Protein AF-A0A3A5VS08-F1 (afdb_monomer_lite)

Secondary structure (DSSP, 8-state):
-------TTTTTTT--HHHHHHHHHHHHHHHHHHHHHHHHHHHHHHHHHHHHHHHTTS-SSPPP---TT--HHHHHHHHHHHHHHHHHHHHHHHHHHH-S-HHHHHHHHHHHHHHHH---TTSPPPPHHHHHHHHHHHHHHHHHHHHHHHTHHHHHHHHHHHHHHHHHHHHHHHHT-

Radius of gyration: 35.12 Å; chains: 1; bounding box: 85×30×104 Å

Sequence (177 aa):
MTRQSASLFEDLVGLETSKVEAMYSDALEEVKAIDAKLVGLQIKKKIHSETIRFAVNKGPSPPSDDSEHTDELITLAIQQKNQFDICLADRDQLVQRLSVPRHRVANTLSEFFDKLTTSSKNHESPTLANEIEMFSRFFELQTMMKIYHEKKSVVSDLDRARRTLLETVKAVNKNDR

pLDDT: mean 84.07, std 10.89, range [36.72, 94.69]

Foldseek 3Di:
DDPDDCDPCVVVPPDDPVVVVVVVVVVVVVVVVVVVVVVVLVVLLVLLVQLLCLLVVNHPDHDDPPDPDPDPLSVVLVVLSVQLVVLVVVVVVLCVVLVDDPVVLVVLLVVLCCLLPDPDPPDDNDDPVVNVVSVVVNVVSVVNNVSCVVCVVSVVSNVVSNVVSVVSSVVSVVVND

Structure (mmCIF, N/CA/C/O backbone):
data_AF-A0A3A5VS08-F1
#
_entry.id   AF-A0A3A5VS08-F1
#
loop_
_atom_site.group_PDB
_atom_site.id
_atom_site.type_symbol
_atom_site.label_atom_id
_atom_site.label_alt_id
_atom_site.label_comp_id
_atom_site.label_asym_id
_atom_site.label_entity_id
_atom_site.label_seq_id
_atom_site.pdbx_PDB_ins_code
_atom_site.Cartn_x
_atom_site.Cartn_y
_atom_site.Cartn_z
_atom_site.occupancy
_atom_site.B_iso_or_equiv
_atom_site.auth_seq_id
_atom_site.auth_comp_id
_atom_site.auth_asym_id
_atom_site.auth_atom_id
_atom_site.pdbx_PDB_model_num
ATOM 1 N N . MET A 1 1 ? -59.240 -18.527 42.745 1.00 36.72 1 MET A N 1
ATOM 2 C CA . MET A 1 1 ? -57.793 -18.517 43.047 1.00 36.72 1 MET A CA 1
ATOM 3 C C . MET A 1 1 ? -57.134 -17.454 42.189 1.00 36.72 1 MET A C 1
ATOM 5 O O . MET A 1 1 ? -56.906 -17.677 41.008 1.00 36.72 1 MET A O 1
ATOM 9 N N . THR A 1 2 ? -56.930 -16.265 42.744 1.00 42.31 2 THR A N 1
ATOM 10 C CA . THR A 1 2 ? -56.241 -15.162 42.069 1.00 42.31 2 THR A CA 1
ATOM 11 C C . THR A 1 2 ? -54.740 -15.400 42.184 1.00 42.31 2 THR A C 1
ATOM 13 O O . THR A 1 2 ? -54.192 -15.315 43.279 1.00 42.31 2 THR A O 1
ATOM 16 N N . ARG A 1 3 ? -54.076 -15.742 41.074 1.00 48.88 3 ARG A N 1
ATOM 17 C CA . ARG A 1 3 ? -52.613 -15.663 40.982 1.00 48.88 3 ARG A CA 1
ATOM 18 C C . ARG A 1 3 ? -52.244 -14.188 41.144 1.00 48.88 3 ARG A C 1
ATOM 20 O O . ARG A 1 3 ? -52.408 -13.424 40.198 1.00 48.88 3 ARG A O 1
ATOM 27 N N . GLN A 1 4 ? -51.831 -13.781 42.344 1.00 55.78 4 GLN A N 1
ATOM 28 C CA . GLN A 1 4 ? -51.123 -12.517 42.517 1.00 55.78 4 GLN A CA 1
ATOM 29 C C . GLN A 1 4 ? -49.869 -12.608 41.650 1.00 55.78 4 GLN A C 1
ATOM 31 O O . GLN A 1 4 ? -49.063 -13.524 41.801 1.00 55.78 4 GLN A O 1
ATOM 36 N N . SER A 1 5 ? -49.776 -11.724 40.663 1.00 58.09 5 SER A N 1
ATOM 37 C CA . SER A 1 5 ? -48.549 -11.500 39.914 1.00 58.09 5 SER A CA 1
ATOM 38 C C . SER A 1 5 ? -47.479 -11.093 40.920 1.00 58.09 5 SER A C 1
ATOM 40 O O . SER A 1 5 ? -47.642 -10.054 41.561 1.00 58.09 5 SER A O 1
ATOM 42 N N . ALA A 1 6 ? -46.451 -11.931 41.080 1.00 63.75 6 ALA A N 1
ATOM 43 C CA . ALA A 1 6 ? -45.269 -11.626 41.876 1.00 63.75 6 ALA A CA 1
ATOM 44 C C . ALA A 1 6 ? -44.820 -10.192 41.564 1.00 63.75 6 ALA A C 1
ATOM 46 O O . ALA A 1 6 ? -44.676 -9.820 40.393 1.00 63.75 6 ALA A O 1
ATOM 47 N N . SER A 1 7 ? -44.725 -9.366 42.604 1.00 74.56 7 SER A N 1
ATOM 48 C CA . SER A 1 7 ? -44.311 -7.971 42.472 1.00 74.56 7 SER A CA 1
ATOM 49 C C . SER A 1 7 ? -42.898 -7.922 41.891 1.00 74.56 7 SER A C 1
ATOM 51 O O . SER A 1 7 ? -42.038 -8.691 42.302 1.00 74.56 7 SER A O 1
ATOM 53 N N . LEU A 1 8 ? -42.620 -6.992 40.974 1.00 76.75 8 LEU A N 1
ATOM 54 C CA . LEU A 1 8 ? -41.268 -6.795 40.421 1.00 76.75 8 LEU A CA 1
ATOM 55 C C . LEU A 1 8 ? -40.215 -6.436 41.485 1.00 76.75 8 LEU A C 1
ATOM 57 O O . LEU A 1 8 ? -39.030 -6.477 41.186 1.00 76.75 8 LEU A O 1
ATOM 61 N N . PHE A 1 9 ? -40.658 -6.074 42.691 1.00 81.62 9 PHE A N 1
ATOM 62 C CA . PHE A 1 9 ? -39.824 -5.637 43.808 1.00 81.62 9 PHE A CA 1
ATOM 63 C C . PHE A 1 9 ? -40.024 -6.500 45.056 1.00 81.62 9 PHE A C 1
ATOM 65 O O . PHE A 1 9 ? -39.785 -6.037 46.168 1.00 81.62 9 PHE A O 1
ATOM 72 N N . GLU A 1 10 ? -40.559 -7.716 44.909 1.00 81.50 10 GLU A N 1
ATOM 73 C CA . GLU A 1 10 ? -40.833 -8.626 46.034 1.00 81.50 10 GLU A CA 1
ATOM 74 C C . GLU A 1 10 ? -39.570 -8.948 46.851 1.00 81.50 10 GLU A C 1
ATOM 76 O O . GLU A 1 10 ? -39.638 -9.140 48.061 1.00 81.50 10 GLU A O 1
ATOM 81 N N . ASP A 1 11 ? -38.415 -8.920 46.194 1.00 79.69 11 ASP A N 1
ATOM 82 C CA . ASP A 1 11 ? -37.061 -9.033 46.735 1.00 79.69 11 ASP A CA 1
ATOM 83 C C . ASP A 1 11 ? -36.599 -7.809 47.545 1.00 79.69 11 ASP A C 1
ATOM 85 O O . ASP A 1 11 ? -35.731 -7.939 48.409 1.00 79.69 11 ASP A O 1
ATOM 89 N N . LEU A 1 12 ? -37.198 -6.638 47.309 1.00 78.44 12 LEU A N 1
ATOM 90 C CA . LEU A 1 12 ? -36.946 -5.399 48.052 1.00 78.44 12 LEU A CA 1
ATOM 91 C C . LEU A 1 12 ? -37.883 -5.223 49.257 1.00 78.44 12 LEU A C 1
ATOM 93 O O . LEU A 1 12 ? -37.621 -4.401 50.140 1.00 78.44 12 LEU A O 1
ATOM 97 N N . VAL A 1 13 ? -38.977 -5.990 49.315 1.00 78.31 13 VAL A N 1
ATOM 98 C CA . VAL A 1 13 ? -39.957 -5.915 50.405 1.00 78.31 13 VAL A CA 1
ATOM 99 C C . VAL A 1 13 ? -39.325 -6.433 51.703 1.00 78.31 13 VAL A C 1
ATOM 101 O O . VAL A 1 13 ? -39.020 -7.612 51.841 1.00 78.31 13 VAL A O 1
ATOM 104 N N . GLY A 1 14 ? -39.154 -5.541 52.684 1.00 78.38 14 GLY A N 1
ATOM 105 C CA . GLY A 1 14 ? -38.596 -5.862 54.006 1.00 78.38 14 GLY A CA 1
ATOM 106 C C . GLY A 1 14 ? -37.123 -5.488 54.199 1.00 78.38 14 GLY A C 1
ATOM 107 O O . GLY A 1 14 ? -36.595 -5.675 55.296 1.00 78.38 14 GLY A O 1
ATOM 108 N N . LEU A 1 15 ? -36.463 -4.934 53.178 1.00 82.81 15 LEU A N 1
ATOM 109 C CA . LEU A 1 15 ? -35.134 -4.336 53.307 1.00 82.81 15 LEU A CA 1
ATOM 110 C C . LEU A 1 15 ? -35.221 -2.901 53.844 1.00 82.81 15 LEU A C 1
ATOM 112 O O . LEU A 1 15 ? -36.169 -2.165 53.579 1.00 82.81 15 LEU A O 1
ATOM 116 N N . GLU A 1 16 ? -34.206 -2.501 54.606 1.00 87.88 16 GLU A N 1
ATOM 117 C CA . GLU A 1 16 ? -34.075 -1.133 55.102 1.00 87.88 16 GLU A CA 1
ATOM 118 C C . GLU A 1 16 ? -33.767 -0.170 53.946 1.00 87.88 16 GLU A C 1
ATOM 120 O O . GLU A 1 16 ? -32.962 -0.488 53.068 1.00 87.88 16 GLU A O 1
ATOM 125 N N . THR A 1 17 ? -34.376 1.018 53.953 1.00 85.69 17 THR A N 1
ATOM 126 C CA . THR A 1 17 ? -34.251 2.010 52.869 1.00 85.69 17 THR A CA 1
ATOM 127 C C . THR A 1 17 ? -32.799 2.379 52.572 1.00 85.69 17 THR A C 1
ATOM 129 O O . THR A 1 17 ? -32.414 2.412 51.410 1.00 85.69 17 THR A O 1
ATOM 132 N N . SER A 1 18 ? -31.969 2.533 53.609 1.00 86.50 18 SER A N 1
ATOM 133 C CA . SER A 1 18 ? -30.522 2.781 53.486 1.00 86.50 18 SER A CA 1
ATOM 134 C C . SER A 1 18 ? -29.801 1.692 52.678 1.00 86.50 18 SER A C 1
ATOM 136 O O . SER A 1 18 ? -28.950 1.973 51.835 1.00 86.50 18 SER A O 1
ATOM 138 N N . LYS A 1 19 ? -30.186 0.425 52.872 1.00 86.12 19 LYS A N 1
ATOM 139 C CA . LYS A 1 19 ? -29.601 -0.707 52.146 1.00 86.12 19 LYS A CA 1
ATOM 140 C C . LYS A 1 19 ? -30.057 -0.744 50.687 1.00 86.12 19 LYS A C 1
ATOM 142 O O . LYS A 1 19 ? -29.260 -1.079 49.817 1.00 86.12 19 LYS A O 1
ATOM 147 N N . VAL A 1 20 ? -31.308 -0.372 50.415 1.00 87.00 20 VAL A N 1
ATOM 148 C CA . VAL A 1 20 ? -31.831 -0.248 49.043 1.00 87.00 20 VAL A CA 1
ATOM 149 C C . VAL A 1 20 ? -31.145 0.905 48.299 1.00 87.00 20 VAL A C 1
ATOM 151 O O . VAL A 1 20 ? -30.764 0.740 47.143 1.00 87.00 20 VAL A O 1
ATOM 154 N N . GLU A 1 21 ? -30.921 2.043 48.960 1.00 88.25 21 GLU A N 1
ATOM 155 C CA . GLU A 1 21 ? -30.189 3.187 48.397 1.00 88.25 21 GLU A CA 1
ATOM 156 C C . GLU A 1 21 ? -28.724 2.846 48.089 1.00 88.25 21 GLU A C 1
ATOM 158 O O . GLU A 1 21 ? -28.231 3.201 47.018 1.00 88.25 21 GLU A O 1
ATOM 163 N N . ALA A 1 22 ? -28.050 2.101 48.972 1.00 91.12 22 ALA A N 1
ATOM 164 C CA . ALA A 1 22 ? -26.694 1.609 48.725 1.00 91.12 22 ALA A CA 1
ATOM 165 C 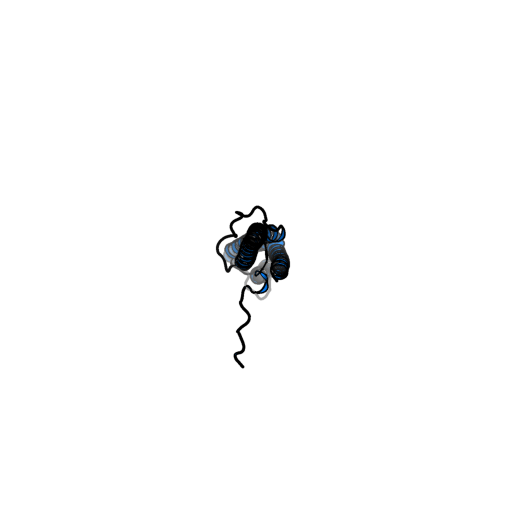C . ALA A 1 22 ? -26.640 0.661 47.514 1.00 91.12 22 ALA A C 1
ATOM 167 O O . ALA A 1 22 ? -25.842 0.877 46.608 1.00 91.12 22 ALA A O 1
ATOM 168 N N . MET A 1 23 ? -27.550 -0.321 47.437 1.00 88.06 23 MET A N 1
ATOM 169 C CA . MET A 1 23 ? -27.641 -1.236 46.287 1.00 88.06 23 MET A CA 1
ATOM 170 C C . MET A 1 23 ? -27.906 -0.495 44.971 1.00 88.06 23 MET A C 1
ATOM 172 O O . MET A 1 23 ? -27.345 -0.850 43.935 1.00 88.06 23 MET A O 1
ATOM 176 N N . TYR A 1 24 ? -28.749 0.540 45.001 1.00 89.31 24 TYR A N 1
ATOM 177 C CA . TYR A 1 24 ? -28.997 1.386 43.838 1.00 89.31 24 TYR A CA 1
ATOM 178 C C . TYR A 1 24 ? -27.750 2.180 43.432 1.00 89.31 24 TYR A C 1
ATOM 180 O O . TYR A 1 24 ? -27.441 2.256 42.244 1.00 89.31 24 TYR A O 1
ATOM 188 N N . SER A 1 25 ? -27.023 2.747 44.400 1.00 93.38 25 SER A N 1
ATOM 189 C CA . SER A 1 25 ? -25.776 3.473 44.142 1.00 93.38 25 SER A CA 1
ATOM 190 C C . SER A 1 25 ? -24.718 2.567 43.511 1.00 93.38 25 SER A C 1
ATOM 192 O O . SER A 1 25 ? -24.150 2.933 42.483 1.00 93.38 25 SER A O 1
ATOM 194 N N . ASP A 1 26 ? -24.519 1.368 44.062 1.00 93.50 26 ASP A N 1
ATOM 195 C CA . ASP A 1 26 ? -23.566 0.378 43.546 1.00 93.50 26 ASP A CA 1
ATOM 196 C C . ASP A 1 26 ? -23.930 -0.050 42.116 1.00 93.50 26 ASP A C 1
ATOM 198 O O . ASP A 1 26 ? -23.086 -0.035 41.217 1.00 93.50 26 ASP A O 1
ATOM 202 N N . ALA A 1 27 ? -25.210 -0.354 41.867 1.00 90.19 27 ALA A N 1
ATOM 203 C CA . ALA A 1 27 ? -25.692 -0.705 40.532 1.00 90.19 27 ALA A CA 1
ATOM 204 C C . ALA A 1 27 ? -25.509 0.450 39.533 1.00 90.19 27 ALA A C 1
ATOM 206 O O . ALA A 1 27 ? -25.174 0.234 38.369 1.00 90.19 27 ALA A O 1
ATOM 207 N N . LEU A 1 28 ? -25.704 1.694 39.974 1.00 94.31 28 LEU A N 1
ATOM 208 C CA . LEU A 1 28 ? -25.542 2.876 39.134 1.00 94.31 28 LEU A CA 1
ATOM 209 C C . LEU A 1 28 ? -24.066 3.149 38.805 1.00 94.31 28 LEU A C 1
ATOM 211 O O . LEU A 1 28 ? -23.758 3.578 37.689 1.00 94.31 28 LEU A O 1
ATOM 215 N N . GLU A 1 29 ? -23.146 2.884 39.733 1.00 94.69 29 GLU A N 1
ATOM 216 C CA . GLU A 1 29 ? -21.705 2.907 39.460 1.00 94.69 29 GLU A CA 1
ATOM 217 C C . GLU A 1 29 ? -21.286 1.796 38.493 1.00 94.69 29 GLU A C 1
ATOM 219 O O . GLU A 1 29 ? -20.526 2.058 37.555 1.00 94.69 29 GLU A O 1
ATOM 224 N N . GLU A 1 30 ? -21.826 0.587 38.653 1.00 94.25 30 GLU A N 1
ATOM 225 C CA . GLU A 1 30 ? -21.560 -0.530 37.746 1.00 94.25 30 GLU A CA 1
ATOM 226 C C . GLU A 1 30 ? -22.042 -0.223 36.320 1.00 94.25 30 GLU A C 1
ATOM 228 O O . GLU A 1 30 ? -21.282 -0.390 35.362 1.00 94.25 30 GLU A O 1
ATOM 233 N N . VAL A 1 31 ? -23.256 0.319 36.170 1.00 93.50 31 VAL A N 1
ATOM 234 C CA . VAL A 1 31 ? -23.793 0.751 34.868 1.00 93.50 31 VAL A CA 1
ATOM 235 C C . VAL A 1 31 ? -22.901 1.818 34.236 1.00 93.50 31 VAL A C 1
ATOM 237 O O . VAL A 1 31 ? -22.521 1.682 33.074 1.00 93.50 31 VAL A O 1
ATOM 240 N N . LYS A 1 32 ? -22.478 2.836 34.997 1.00 93.88 32 LYS A N 1
ATOM 241 C CA . LYS A 1 32 ? -21.551 3.866 34.493 1.00 93.88 32 LYS A CA 1
ATOM 242 C C . LYS A 1 32 ? -20.218 3.274 34.037 1.00 93.88 32 LYS A C 1
ATOM 244 O O . LYS A 1 32 ? -19.677 3.692 33.011 1.00 93.88 32 LYS A O 1
ATOM 249 N N . ALA A 1 33 ? -19.677 2.311 34.780 1.00 93.81 33 ALA A N 1
ATOM 250 C CA . ALA A 1 33 ? -18.431 1.645 34.422 1.00 93.81 33 ALA A CA 1
ATOM 251 C C . ALA A 1 33 ? -18.578 0.796 33.146 1.00 93.81 33 ALA A C 1
ATOM 253 O O . ALA A 1 33 ? -17.664 0.765 32.315 1.00 93.81 33 ALA A O 1
ATOM 254 N N . ILE A 1 34 ? -19.718 0.123 32.971 1.00 93.62 34 ILE A N 1
ATOM 255 C CA . ILE A 1 34 ? -20.038 -0.639 31.758 1.00 93.62 34 ILE A CA 1
ATOM 256 C C . ILE A 1 34 ? -20.210 0.301 30.560 1.00 93.62 34 ILE A C 1
ATOM 258 O O . ILE A 1 34 ? -19.605 0.052 29.516 1.00 93.62 34 ILE A O 1
ATOM 262 N N . ASP A 1 35 ? -20.947 1.401 30.713 1.00 92.38 35 ASP A N 1
ATOM 263 C CA . ASP A 1 35 ? -21.149 2.393 29.651 1.00 92.38 35 ASP A CA 1
ATOM 264 C C . ASP A 1 35 ? -19.821 3.007 29.195 1.00 92.38 35 ASP A C 1
ATOM 266 O O . ASP A 1 35 ? -19.542 3.076 27.996 1.00 92.38 35 ASP A O 1
ATOM 270 N N . ALA A 1 36 ? -18.943 3.372 30.135 1.00 89.56 36 ALA A N 1
ATOM 271 C CA . ALA A 1 36 ? -17.612 3.884 29.812 1.00 89.56 36 ALA A CA 1
ATOM 272 C 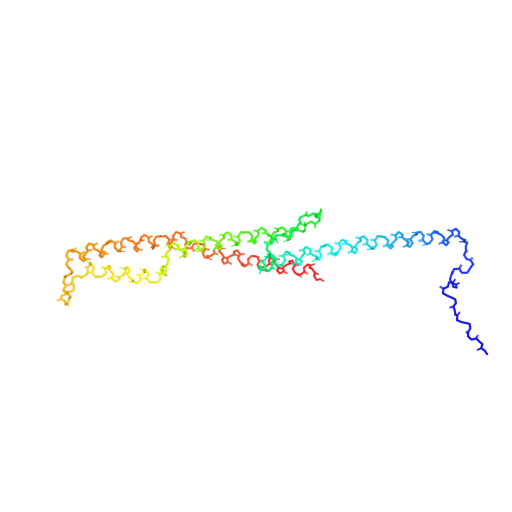C . ALA A 1 36 ? -16.774 2.862 29.017 1.00 89.56 36 ALA A C 1
ATOM 274 O O . ALA A 1 36 ? -16.117 3.217 28.032 1.00 89.56 36 ALA A O 1
ATOM 275 N N . LYS A 1 37 ? -16.831 1.575 29.393 1.00 89.00 37 LYS A N 1
ATOM 276 C CA . LYS A 1 37 ? -16.173 0.492 28.640 1.00 89.00 37 LYS A CA 1
ATOM 277 C C . LYS A 1 37 ? -16.762 0.337 27.238 1.00 89.00 37 LYS A C 1
ATOM 279 O O . LYS A 1 37 ? -16.003 0.157 26.284 1.00 89.00 37 LYS A O 1
ATOM 284 N N . LEU A 1 38 ? -18.085 0.418 27.099 1.00 88.75 38 LEU A N 1
ATOM 285 C CA . LEU A 1 38 ? -18.778 0.285 25.817 1.00 88.75 38 LEU A CA 1
ATOM 286 C C . LEU A 1 38 ? -18.378 1.414 24.862 1.00 88.75 38 LEU A C 1
ATOM 288 O O . LEU A 1 38 ? -17.997 1.142 23.721 1.00 88.75 38 LEU A O 1
ATOM 292 N N . VAL A 1 39 ? -18.358 2.658 25.347 1.00 88.75 39 VAL A N 1
ATOM 293 C CA . VAL A 1 39 ? -17.878 3.817 24.578 1.00 88.75 39 VAL A CA 1
ATOM 294 C C . VAL A 1 39 ? -16.436 3.599 24.110 1.00 88.75 39 VAL A C 1
ATOM 296 O O . VAL A 1 39 ? -16.140 3.781 22.926 1.00 88.75 39 VAL A O 1
ATOM 299 N N . GLY A 1 40 ? -15.550 3.127 24.994 1.00 85.06 40 GLY A N 1
ATOM 300 C CA . GLY A 1 40 ? -14.163 2.811 24.642 1.00 85.06 40 GLY A CA 1
ATOM 301 C C . GLY A 1 40 ? -14.041 1.743 23.547 1.00 85.06 40 GLY A C 1
ATOM 302 O O . GLY A 1 40 ? -13.275 1.910 22.595 1.00 85.06 40 GLY A O 1
ATOM 303 N N . LEU A 1 41 ? -14.823 0.662 23.631 1.00 85.38 41 LEU A N 1
ATOM 304 C CA . LEU A 1 41 ? -14.852 -0.385 22.601 1.00 85.38 41 LEU A CA 1
ATOM 305 C C . LEU A 1 41 ? -15.384 0.135 21.260 1.00 85.38 41 LEU A C 1
ATOM 307 O O . LEU A 1 41 ? -14.846 -0.209 20.205 1.00 85.38 41 LEU A O 1
ATOM 311 N N . GLN A 1 42 ? -16.402 0.994 21.282 1.00 86.75 42 GLN A N 1
ATOM 312 C CA . GLN A 1 42 ? -16.981 1.564 20.070 1.00 86.75 42 GLN A CA 1
ATOM 313 C C . GLN A 1 42 ? -16.001 2.497 19.347 1.00 86.75 42 GLN A C 1
ATOM 315 O O . GLN A 1 42 ? -15.912 2.453 18.116 1.00 86.75 42 GLN A O 1
ATOM 320 N N . ILE A 1 43 ? -15.219 3.280 20.096 1.00 86.12 43 ILE A N 1
ATOM 321 C CA . ILE A 1 43 ? -14.127 4.094 19.545 1.00 86.12 43 ILE A CA 1
ATOM 322 C C . ILE A 1 43 ? -13.069 3.189 18.902 1.00 86.12 43 ILE A C 1
ATOM 324 O O . ILE A 1 43 ? -12.735 3.385 17.733 1.00 86.12 43 ILE A O 1
ATOM 328 N N . LYS A 1 44 ? -12.603 2.145 19.604 1.00 84.50 44 LYS A N 1
ATOM 329 C CA . LYS A 1 44 ? -11.601 1.205 19.066 1.00 84.50 44 LYS A CA 1
ATOM 330 C C . LYS A 1 44 ? -12.056 0.544 17.766 1.00 84.50 44 LYS A C 1
ATOM 332 O O . LYS A 1 44 ? -11.298 0.536 16.796 1.00 84.50 44 LYS A O 1
ATOM 337 N N . LYS A 1 45 ? -13.299 0.056 17.720 1.00 86.31 45 LYS A N 1
ATOM 338 C CA . LYS A 1 45 ? -13.898 -0.557 16.524 1.00 86.31 45 LYS A CA 1
ATOM 339 C C . LYS A 1 45 ? -13.981 0.421 15.350 1.00 86.31 45 LYS A C 1
ATOM 341 O O . LYS A 1 45 ? -13.705 0.064 14.203 1.00 86.31 45 LYS A O 1
ATOM 346 N N . LYS A 1 46 ? -14.348 1.678 15.624 1.00 88.06 46 LYS A N 1
ATOM 347 C CA . LYS A 1 46 ? -14.372 2.735 14.606 1.00 88.06 46 LYS A CA 1
ATOM 348 C C . LYS A 1 46 ? -12.976 2.948 14.013 1.00 88.06 46 LYS A C 1
ATOM 350 O O . LYS A 1 46 ? -12.849 2.921 12.789 1.00 88.06 46 LYS A O 1
ATOM 355 N N . ILE A 1 47 ? -11.954 3.082 14.862 1.00 87.50 47 ILE A N 1
ATOM 356 C CA . ILE A 1 47 ? -10.565 3.282 14.425 1.00 87.50 47 ILE A CA 1
ATOM 357 C C . ILE A 1 47 ? -10.091 2.082 13.593 1.00 87.50 47 ILE A C 1
ATOM 359 O O . ILE A 1 47 ? -9.604 2.278 12.485 1.00 87.50 47 ILE A O 1
ATOM 363 N N . HIS A 1 48 ? -10.318 0.842 14.042 1.00 8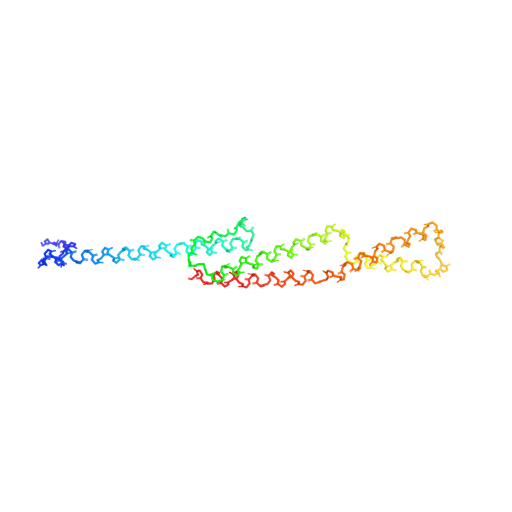7.75 48 HIS A N 1
ATOM 364 C CA . HIS A 1 48 ? -9.966 -0.364 13.275 1.00 87.75 48 HIS A CA 1
ATOM 365 C C . HIS A 1 48 ? -10.598 -0.365 11.875 1.00 87.75 48 HIS A C 1
ATOM 367 O O . HIS A 1 48 ? -9.919 -0.589 10.868 1.00 87.75 48 HIS A O 1
ATOM 373 N N . SER A 1 49 ? -11.894 -0.054 11.791 1.00 88.06 49 SER A N 1
ATOM 374 C CA . SER A 1 49 ? -12.616 0.033 10.519 1.00 88.06 49 SER A CA 1
ATOM 375 C C . SER A 1 49 ? -12.076 1.135 9.599 1.00 88.06 49 SER A C 1
ATOM 377 O O . SER A 1 49 ? -11.996 0.952 8.380 1.00 88.06 49 SER A O 1
ATOM 379 N N . GLU A 1 50 ? -11.717 2.293 10.152 1.00 89.25 50 GLU A N 1
ATOM 380 C CA . GLU A 1 50 ? -11.121 3.406 9.405 1.00 89.25 50 GLU A CA 1
ATOM 381 C C . GLU A 1 50 ? -9.713 3.068 8.908 1.00 89.25 50 GLU A C 1
ATOM 383 O O . GLU A 1 50 ? -9.440 3.272 7.725 1.00 89.25 50 GLU A O 1
ATOM 388 N N . THR A 1 51 ? -8.876 2.439 9.736 1.00 88.19 51 THR A N 1
ATOM 389 C CA . THR A 1 51 ? -7.542 1.952 9.353 1.00 88.19 51 THR A CA 1
ATOM 390 C C . THR A 1 51 ? -7.617 0.969 8.195 1.00 88.19 51 THR A C 1
ATOM 392 O O . THR A 1 51 ? -6.895 1.116 7.208 1.00 88.19 51 THR A O 1
ATOM 395 N N . ILE A 1 52 ? -8.520 -0.016 8.270 1.00 88.75 52 ILE A N 1
ATOM 396 C CA . ILE A 1 52 ? -8.708 -0.983 7.184 1.00 88.75 52 ILE A CA 1
ATOM 397 C C . ILE A 1 52 ? -9.132 -0.247 5.911 1.00 88.75 52 ILE A C 1
ATOM 399 O O . ILE A 1 52 ? -8.532 -0.469 4.859 1.00 88.75 52 ILE A O 1
ATOM 403 N N . ARG A 1 53 ? -10.127 0.651 5.991 1.00 89.94 53 ARG A N 1
ATOM 404 C CA . ARG A 1 53 ? -10.598 1.437 4.835 1.00 89.94 53 ARG A CA 1
ATOM 405 C C . ARG A 1 53 ? -9.483 2.273 4.214 1.00 89.94 53 ARG A C 1
ATOM 407 O O . ARG A 1 53 ? -9.362 2.265 2.989 1.00 89.94 53 ARG A O 1
ATOM 414 N N . PHE A 1 54 ? -8.677 2.946 5.026 1.00 89.44 54 PHE A N 1
ATOM 415 C CA . PHE A 1 54 ? -7.529 3.725 4.572 1.00 89.44 54 PHE A CA 1
ATOM 416 C C . PHE A 1 54 ? -6.494 2.834 3.871 1.00 89.44 54 PHE A C 1
ATOM 418 O O . PHE A 1 54 ? -6.139 3.077 2.717 1.00 89.44 54 PHE A O 1
ATOM 425 N N . ALA A 1 55 ? -6.096 1.729 4.505 1.00 87.88 55 ALA A N 1
ATOM 426 C CA . ALA A 1 55 ? -5.110 0.804 3.956 1.00 87.88 55 ALA A CA 1
ATOM 427 C C . ALA A 1 55 ? -5.538 0.185 2.611 1.00 87.88 55 ALA A C 1
ATOM 429 O O . ALA A 1 55 ? -4.695 -0.062 1.748 1.00 87.88 55 ALA A O 1
ATOM 430 N N . VAL A 1 56 ? -6.843 -0.026 2.394 1.00 86.81 56 VAL A N 1
ATOM 431 C CA . VAL A 1 56 ? -7.383 -0.556 1.128 1.00 86.81 56 VAL A CA 1
ATOM 432 C C . VAL A 1 56 ? -7.828 0.517 0.123 1.00 86.81 56 VAL A C 1
ATOM 434 O O . VAL A 1 56 ? -8.562 0.192 -0.811 1.00 86.81 56 VAL A O 1
ATOM 437 N N . ASN A 1 57 ? -7.408 1.778 0.285 1.00 85.06 57 ASN A N 1
ATOM 438 C CA . ASN A 1 57 ? -7.767 2.906 -0.595 1.00 85.06 57 ASN A CA 1
ATOM 439 C C . ASN A 1 57 ? -9.279 3.194 -0.693 1.00 85.06 57 ASN A C 1
ATOM 441 O O . ASN A 1 57 ? -9.755 3.728 -1.692 1.00 85.06 57 ASN A O 1
ATOM 445 N N . LYS A 1 58 ? -10.055 2.835 0.333 1.00 83.94 58 LYS A N 1
ATOM 446 C CA . LYS A 1 58 ? -11.489 3.165 0.443 1.00 83.94 58 LYS A CA 1
ATOM 447 C C . LYS A 1 58 ? -11.757 4.365 1.357 1.00 83.94 58 LYS A C 1
ATOM 449 O O . LYS A 1 58 ? -12.907 4.776 1.480 1.00 83.94 58 LYS A O 1
ATOM 454 N N . GLY A 1 59 ? -10.726 4.892 2.015 1.00 78.88 59 GLY A N 1
ATOM 455 C CA . GLY A 1 59 ? -10.769 6.102 2.833 1.00 78.88 59 GLY A CA 1
ATOM 456 C C . GLY A 1 59 ? -9.688 7.087 2.375 1.00 78.88 59 GLY A C 1
ATOM 457 O O . GLY A 1 59 ? -8.575 6.639 2.101 1.00 78.88 59 GLY A O 1
ATOM 458 N N . PRO A 1 60 ? -9.992 8.394 2.265 1.00 76.19 60 PRO A N 1
ATOM 459 C CA . PRO A 1 60 ? -9.048 9.387 1.750 1.00 76.19 60 PRO A CA 1
ATOM 460 C C . PRO A 1 60 ? -8.015 9.845 2.787 1.00 76.19 60 PRO A C 1
ATOM 462 O O . PRO A 1 60 ? -6.990 10.403 2.411 1.00 76.19 60 PRO A O 1
ATOM 465 N N . SER A 1 61 ? -8.278 9.635 4.078 1.00 82.06 61 SER A N 1
ATOM 466 C CA . SER A 1 61 ? -7.454 10.135 5.176 1.00 82.06 61 SER A CA 1
ATOM 467 C C . SER A 1 61 ? -7.130 9.031 6.183 1.00 82.06 61 SER A C 1
ATOM 469 O O . SER A 1 61 ? -7.955 8.127 6.371 1.00 82.06 61 SER A O 1
ATOM 471 N N . PRO A 1 62 ? -5.960 9.102 6.843 1.00 81.62 62 PRO A N 1
ATOM 472 C CA . PRO A 1 62 ? -5.681 8.260 7.996 1.00 81.62 62 PRO A CA 1
ATOM 473 C C . PRO A 1 62 ? -6.695 8.557 9.119 1.00 81.62 62 PRO A C 1
ATOM 475 O O . PRO A 1 62 ? -7.217 9.676 9.188 1.00 81.62 62 PRO A O 1
ATOM 478 N N . PRO A 1 63 ? -7.019 7.567 9.967 1.00 83.00 63 PRO A N 1
ATOM 479 C CA . PRO A 1 63 ? -7.864 7.786 11.138 1.00 83.00 63 PRO A CA 1
ATOM 480 C C . PRO A 1 63 ? -7.217 8.782 12.111 1.00 83.00 63 PRO A C 1
ATOM 482 O O . PRO A 1 63 ? -5.994 8.847 12.212 1.00 83.00 63 PRO A O 1
ATOM 485 N N . SER A 1 64 ? -8.042 9.566 12.808 1.00 71.06 64 SER A N 1
ATOM 486 C CA . SER A 1 64 ? -7.587 10.569 13.778 1.00 71.06 64 SER A CA 1
ATOM 487 C C . SER A 1 64 ? -7.025 9.904 15.041 1.00 71.06 64 SER A C 1
ATOM 489 O O . SER A 1 64 ? -7.728 9.126 15.686 1.00 71.06 64 SER A O 1
ATOM 491 N N . ASP A 1 65 ? -5.796 10.259 15.425 1.00 60.28 65 ASP A N 1
ATOM 492 C CA . ASP A 1 65 ? -5.045 9.732 16.582 1.00 60.28 65 ASP A CA 1
ATOM 493 C C . ASP A 1 65 ? -5.512 10.278 17.953 1.00 60.28 65 ASP A C 1
ATOM 495 O O . ASP A 1 65 ? -4.763 10.268 18.926 1.00 60.28 65 ASP A O 1
ATOM 499 N N . ASP A 1 66 ? -6.758 10.738 18.084 1.00 59.28 66 ASP A N 1
ATOM 500 C CA . ASP A 1 66 ? -7.230 11.415 19.306 1.00 59.28 66 ASP A CA 1
ATOM 501 C C . ASP A 1 66 ? -7.398 10.476 20.522 1.00 59.28 66 ASP A C 1
ATOM 503 O O . ASP A 1 66 ? -7.787 10.916 21.603 1.00 59.28 66 ASP A O 1
ATOM 507 N N . SER A 1 67 ? -7.122 9.175 20.383 1.00 55.72 67 SER A N 1
ATOM 508 C CA . SER A 1 67 ? -7.197 8.231 21.498 1.00 55.72 67 SER A CA 1
ATOM 509 C C . SER A 1 67 ? -5.812 7.945 22.075 1.00 55.72 67 SER A C 1
ATOM 511 O O . SER A 1 67 ? -4.968 7.402 21.369 1.00 55.72 67 SER A O 1
ATOM 513 N N . GLU A 1 68 ? -5.629 8.131 23.387 1.00 56.75 68 GLU A N 1
ATOM 514 C CA . GLU A 1 68 ? -4.470 7.655 24.180 1.00 56.75 68 GLU A CA 1
ATOM 515 C C . GLU A 1 68 ? -4.236 6.120 24.111 1.00 56.75 68 GLU A C 1
ATOM 517 O O . GLU A 1 68 ? -3.403 5.572 24.823 1.00 56.75 68 GLU A O 1
ATOM 522 N N . HIS A 1 69 ? -5.001 5.400 23.285 1.00 54.88 69 HIS A N 1
ATOM 523 C CA . HIS A 1 69 ? -5.036 3.944 23.151 1.00 54.88 69 HIS A CA 1
ATOM 524 C C . HIS A 1 69 ? -4.821 3.492 21.697 1.00 54.88 69 HIS A C 1
ATOM 526 O O . HIS A 1 69 ? -5.377 2.471 21.279 1.00 54.88 69 HIS A O 1
ATOM 532 N N . THR A 1 70 ? -4.072 4.260 20.905 1.00 64.00 70 THR A N 1
ATOM 533 C CA . THR A 1 70 ? -3.718 3.885 19.534 1.00 64.00 70 THR A CA 1
ATOM 534 C C . THR A 1 70 ? -2.915 2.584 19.537 1.00 64.00 70 THR A C 1
ATOM 536 O O . THR A 1 70 ? -1.803 2.505 20.048 1.00 64.00 70 THR A O 1
ATOM 539 N N . ASP A 1 71 ? -3.534 1.532 18.999 1.00 78.69 71 ASP A N 1
ATOM 540 C CA . ASP A 1 71 ? -2.940 0.203 18.854 1.00 78.69 71 ASP A CA 1
ATOM 541 C C . ASP A 1 71 ? -1.681 0.296 17.976 1.00 78.69 71 ASP A C 1
ATOM 543 O O . ASP A 1 71 ? -1.713 0.890 16.893 1.00 78.69 71 ASP A O 1
ATOM 547 N N . GLU A 1 72 ? -0.581 -0.320 18.408 1.00 84.88 72 GLU A N 1
ATOM 548 C CA . GLU A 1 72 ? 0.670 -0.383 17.644 1.00 84.88 72 GLU A CA 1
ATOM 549 C C . GLU A 1 72 ? 0.441 -0.926 16.225 1.00 84.88 72 GLU A C 1
ATOM 551 O O . GLU A 1 72 ? 1.074 -0.473 15.266 1.00 84.88 72 GLU A O 1
ATOM 556 N N . LEU A 1 73 ? -0.513 -1.851 16.061 1.00 86.25 73 LEU A N 1
ATOM 557 C CA . LEU A 1 73 ? -0.877 -2.409 14.758 1.00 86.25 73 LEU A CA 1
ATOM 558 C C . LEU A 1 73 ? -1.554 -1.393 13.837 1.00 86.25 73 LEU A C 1
ATOM 560 O O . LEU A 1 73 ? -1.353 -1.451 12.621 1.00 86.25 73 LEU A O 1
ATOM 564 N N . ILE A 1 74 ? -2.341 -0.468 14.390 1.00 87.50 74 ILE A N 1
ATOM 565 C CA . ILE A 1 74 ? -2.983 0.601 13.6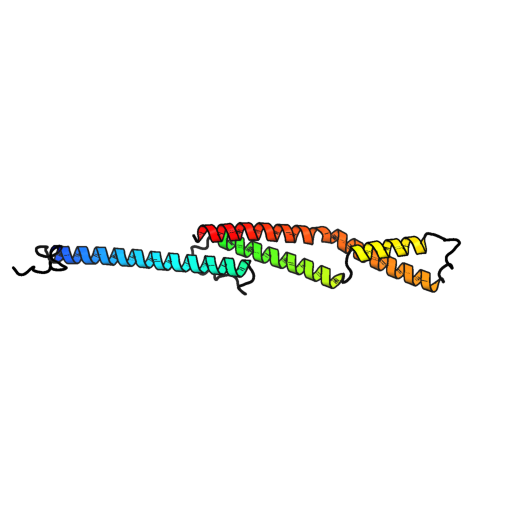17 1.00 87.50 74 ILE A CA 1
ATOM 566 C C . ILE A 1 74 ? -1.915 1.560 13.096 1.00 87.50 74 ILE A C 1
ATOM 568 O O . ILE A 1 74 ? -1.859 1.821 11.891 1.00 87.50 74 ILE A O 1
ATOM 572 N N . THR A 1 75 ? -1.020 2.005 13.976 1.00 88.31 75 THR A N 1
ATOM 573 C CA . THR A 1 75 ? 0.100 2.882 13.617 1.00 88.31 75 THR A CA 1
ATOM 574 C C . THR A 1 75 ? 0.983 2.235 12.552 1.00 88.31 75 THR A C 1
ATOM 576 O O . THR A 1 75 ? 1.311 2.861 11.539 1.00 88.31 75 THR A O 1
ATOM 579 N N . LEU A 1 76 ? 1.306 0.949 12.721 1.00 89.69 76 LEU A N 1
ATOM 580 C CA . LEU A 1 76 ? 2.087 0.186 11.752 1.00 89.69 76 LEU A CA 1
ATOM 581 C C . LEU A 1 76 ? 1.384 0.090 10.389 1.00 89.69 76 LEU A C 1
ATOM 583 O O . LEU A 1 76 ? 2.027 0.281 9.356 1.00 89.69 76 LEU A O 1
ATOM 587 N N . ALA A 1 77 ? 0.073 -0.171 10.360 1.00 89.44 77 ALA A N 1
ATOM 588 C CA . ALA A 1 77 ? -0.693 -0.249 9.116 1.00 89.44 77 ALA A CA 1
ATOM 589 C C . ALA A 1 77 ? -0.698 1.089 8.358 1.00 89.44 77 ALA A C 1
ATOM 591 O O . ALA A 1 77 ? -0.535 1.107 7.135 1.00 89.44 77 ALA A O 1
ATOM 592 N N . ILE A 1 78 ? -0.841 2.210 9.074 1.00 89.94 78 ILE A N 1
ATOM 593 C CA . ILE A 1 78 ? -0.792 3.557 8.487 1.00 89.94 78 ILE A CA 1
ATOM 594 C C . ILE A 1 78 ? 0.597 3.832 7.899 1.00 89.94 78 ILE A C 1
ATOM 596 O O . ILE A 1 78 ? 0.710 4.257 6.747 1.00 89.94 78 ILE A O 1
ATOM 600 N N . GLN A 1 79 ? 1.664 3.533 8.645 1.00 91.00 79 GLN A N 1
ATOM 601 C CA . GLN A 1 79 ? 3.041 3.710 8.173 1.00 91.00 79 GLN A CA 1
ATOM 602 C C . GLN A 1 79 ? 3.331 2.879 6.918 1.00 91.00 79 GLN A C 1
ATOM 604 O O . GLN A 1 79 ? 3.864 3.396 5.934 1.00 91.00 79 GLN A O 1
ATOM 609 N N . GLN A 1 80 ? 2.933 1.606 6.919 1.00 92.31 80 GLN A N 1
ATOM 610 C CA . GLN A 1 80 ? 3.102 0.721 5.767 1.00 92.31 80 GLN A CA 1
ATOM 611 C C . GLN A 1 80 ? 2.286 1.182 4.556 1.00 92.31 80 GLN A C 1
ATOM 613 O O . GLN A 1 80 ? 2.752 1.045 3.423 1.00 92.31 80 GLN A O 1
ATOM 618 N N . LYS A 1 81 ? 1.092 1.751 4.767 1.00 92.88 81 LYS A N 1
ATOM 619 C CA . LYS A 1 81 ? 0.289 2.327 3.684 1.00 92.88 81 LYS A CA 1
ATOM 620 C C . LYS A 1 81 ? 0.997 3.517 3.045 1.00 92.88 81 LYS A C 1
ATOM 622 O O . LYS A 1 81 ? 1.123 3.551 1.824 1.00 92.88 81 LYS A O 1
ATOM 627 N N . ASN A 1 82 ? 1.523 4.428 3.858 1.00 91.31 82 ASN A N 1
ATOM 628 C CA . ASN A 1 82 ? 2.288 5.575 3.369 1.00 91.31 82 ASN A CA 1
ATOM 629 C C . ASN A 1 82 ? 3.529 5.124 2.585 1.00 91.31 82 ASN A C 1
ATOM 631 O O . ASN A 1 82 ? 3.810 5.644 1.508 1.00 91.31 82 ASN A O 1
ATOM 635 N N . GLN A 1 83 ? 4.244 4.109 3.080 1.00 91.88 83 GLN A N 1
ATOM 636 C CA . GLN A 1 83 ? 5.376 3.523 2.361 1.00 91.88 83 GLN A CA 1
ATOM 637 C C . GLN A 1 83 ? 4.953 2.905 1.020 1.00 91.88 83 GLN A C 1
ATOM 639 O O . GLN A 1 83 ? 5.621 3.111 0.008 1.00 91.88 83 GLN A O 1
ATOM 644 N N . PHE A 1 84 ? 3.844 2.163 0.999 1.00 92.94 84 PHE A N 1
ATOM 645 C CA . PHE A 1 84 ? 3.293 1.594 -0.228 1.00 92.94 84 PHE A CA 1
ATOM 646 C C . PHE A 1 84 ? 2.941 2.684 -1.250 1.00 92.94 84 PHE A C 1
ATOM 648 O O . PHE A 1 84 ? 3.260 2.527 -2.428 1.00 92.94 84 PHE A O 1
ATOM 655 N N . ASP A 1 85 ? 2.351 3.796 -0.810 1.00 91.56 85 ASP A N 1
ATOM 656 C CA . ASP A 1 85 ? 1.993 4.915 -1.688 1.00 91.56 85 ASP A CA 1
ATOM 657 C C . ASP A 1 85 ? 3.217 5.620 -2.274 1.00 91.56 85 ASP A C 1
ATOM 659 O O . ASP A 1 85 ? 3.210 5.967 -3.454 1.00 91.56 85 ASP A O 1
ATOM 663 N N . ILE A 1 86 ? 4.296 5.759 -1.497 1.00 91.56 86 ILE A N 1
ATOM 664 C CA . ILE A 1 86 ? 5.579 6.275 -1.998 1.00 91.56 86 ILE A CA 1
ATOM 665 C C . ILE A 1 86 ? 6.133 5.349 -3.089 1.00 91.56 86 ILE A C 1
ATOM 667 O O . ILE A 1 86 ? 6.451 5.809 -4.185 1.00 91.56 86 ILE A O 1
ATOM 671 N N . CYS A 1 87 ? 6.186 4.035 -2.842 1.00 90.75 87 CYS A N 1
ATOM 672 C CA . CYS A 1 87 ? 6.651 3.073 -3.848 1.00 90.75 87 CYS A CA 1
ATOM 673 C C . CYS A 1 87 ? 5.767 3.068 -5.107 1.00 90.75 87 CYS A C 1
ATOM 675 O O . CYS A 1 87 ? 6.257 2.858 -6.220 1.00 90.75 87 CYS A O 1
ATOM 677 N N . LEU A 1 88 ? 4.459 3.280 -4.941 1.00 91.81 88 LEU A N 1
ATOM 678 C CA . LEU A 1 88 ? 3.509 3.362 -6.045 1.00 91.81 88 LEU A CA 1
ATOM 679 C C . LEU A 1 88 ? 3.765 4.611 -6.897 1.00 91.81 88 LEU A C 1
ATOM 681 O O . LEU A 1 88 ? 3.838 4.505 -8.121 1.00 91.81 88 LEU A O 1
ATOM 685 N N . ALA A 1 89 ? 3.972 5.760 -6.251 1.00 92.00 89 ALA A N 1
ATOM 686 C CA . ALA A 1 89 ? 4.311 7.013 -6.916 1.00 92.00 89 ALA A CA 1
ATOM 687 C C . ALA A 1 89 ? 5.649 6.918 -7.669 1.00 92.00 89 ALA A C 1
ATOM 689 O O . ALA A 1 89 ? 5.726 7.326 -8.828 1.00 92.00 89 ALA A O 1
ATOM 690 N N . ASP A 1 90 ? 6.672 6.303 -7.068 1.00 88.94 90 ASP A N 1
ATOM 691 C CA . ASP A 1 90 ? 7.974 6.075 -7.711 1.00 88.94 90 ASP A CA 1
ATOM 692 C C . ASP A 1 90 ? 7.850 5.215 -8.978 1.00 88.94 90 ASP A C 1
ATOM 694 O O . ASP A 1 90 ? 8.480 5.491 -10.007 1.00 88.94 90 ASP A O 1
ATOM 698 N N . ARG A 1 91 ? 7.016 4.166 -8.925 1.00 88.81 91 ARG A N 1
ATOM 699 C CA . ARG A 1 91 ? 6.704 3.337 -10.096 1.00 88.81 91 ARG A CA 1
ATOM 700 C C . ARG A 1 91 ? 6.014 4.169 -11.173 1.00 88.81 91 ARG A C 1
ATOM 702 O O . ARG A 1 91 ? 6.398 4.078 -12.338 1.00 88.81 91 ARG A O 1
ATOM 709 N N . ASP A 1 92 ? 5.008 4.952 -10.806 1.00 88.81 92 ASP A N 1
ATOM 710 C CA . ASP A 1 92 ? 4.220 5.727 -11.766 1.00 88.81 92 ASP A CA 1
ATOM 711 C C . ASP A 1 92 ? 5.059 6.816 -12.435 1.00 88.81 92 ASP A C 1
ATOM 713 O O . ASP A 1 92 ? 5.005 6.966 -13.658 1.00 88.81 92 ASP A O 1
ATOM 717 N N . GLN A 1 93 ? 5.939 7.476 -11.679 1.00 89.25 93 GLN A N 1
ATOM 718 C CA . GLN A 1 93 ? 6.920 8.412 -12.222 1.00 89.25 93 GLN A CA 1
ATOM 719 C C . GLN A 1 93 ? 7.858 7.728 -13.230 1.00 89.25 93 GLN A C 1
ATOM 721 O O . GLN A 1 93 ? 8.173 8.295 -14.280 1.00 89.25 93 GLN A O 1
ATOM 726 N N . LEU A 1 94 ? 8.302 6.500 -12.946 1.00 86.38 94 LEU A N 1
ATOM 727 C CA . LEU A 1 94 ? 9.146 5.735 -13.862 1.00 86.38 94 LEU A CA 1
ATOM 728 C C . LEU A 1 94 ? 8.407 5.351 -15.147 1.00 86.38 94 LEU A C 1
ATOM 730 O O . LEU A 1 94 ? 8.960 5.495 -16.241 1.00 86.38 94 LEU A O 1
ATOM 734 N N . VAL A 1 95 ? 7.164 4.885 -15.022 1.00 84.44 95 VAL A N 1
ATOM 735 C CA . VAL A 1 95 ? 6.312 4.542 -16.167 1.00 84.44 95 VAL A CA 1
ATOM 736 C C . VAL A 1 95 ? 6.076 5.776 -17.038 1.00 84.44 95 VAL A C 1
ATOM 738 O O . VAL A 1 95 ? 6.250 5.698 -18.256 1.00 84.44 95 VAL A O 1
ATOM 741 N N . GLN A 1 96 ? 5.766 6.922 -16.425 1.00 86.44 96 GLN A N 1
ATOM 742 C CA . GLN A 1 96 ? 5.568 8.188 -17.128 1.00 86.44 96 GLN A CA 1
ATOM 743 C C . GLN A 1 96 ? 6.844 8.656 -17.840 1.00 86.44 96 GLN A C 1
ATOM 745 O O . GLN A 1 96 ? 6.775 9.106 -18.981 1.00 86.44 96 GLN A O 1
ATOM 750 N N . ARG A 1 97 ? 8.013 8.522 -17.197 1.00 85.06 97 ARG A N 1
ATOM 751 C CA . ARG A 1 97 ? 9.300 8.932 -17.779 1.00 85.06 97 ARG A CA 1
ATOM 752 C C . ARG A 1 97 ? 9.718 8.062 -18.961 1.00 85.06 97 ARG A C 1
ATOM 754 O O . ARG A 1 97 ? 10.266 8.586 -19.926 1.00 85.06 97 ARG A O 1
ATOM 761 N N . LEU A 1 98 ? 9.547 6.744 -18.863 1.00 83.69 98 LEU A N 1
ATOM 762 C CA . LEU A 1 98 ? 10.088 5.821 -19.862 1.00 83.69 98 LEU A CA 1
ATOM 763 C C . LEU A 1 98 ? 9.136 5.619 -21.038 1.00 83.69 98 LEU A C 1
ATOM 765 O O . LEU A 1 98 ? 9.635 5.479 -22.150 1.00 83.69 98 LEU A O 1
ATOM 769 N N . SER A 1 99 ? 7.810 5.665 -20.833 1.00 82.62 99 SER A N 1
ATOM 770 C CA . SER A 1 99 ? 6.721 5.548 -21.837 1.00 82.62 99 SER A CA 1
ATOM 771 C C . SER A 1 99 ? 6.716 4.290 -22.734 1.00 82.62 99 SER A C 1
ATOM 773 O O . SER A 1 99 ? 5.669 3.870 -23.222 1.00 82.62 99 SER A O 1
ATOM 775 N N . VAL A 1 100 ? 7.865 3.636 -22.910 1.00 85.31 100 VAL A N 1
ATOM 776 C CA . VAL A 1 100 ? 8.118 2.487 -23.771 1.00 85.31 100 VAL A CA 1
ATOM 777 C C . VAL A 1 100 ? 8.485 1.294 -22.894 1.00 85.31 100 VAL A C 1
ATOM 779 O O . VAL A 1 100 ? 9.455 1.382 -22.142 1.00 85.31 100 VAL A O 1
ATOM 782 N N . PRO A 1 101 ? 7.779 0.154 -22.997 1.00 86.56 101 PRO A N 1
ATOM 783 C CA . PRO A 1 101 ? 8.061 -1.030 -22.192 1.00 86.56 101 PRO A CA 1
ATOM 784 C C . PRO A 1 101 ? 9.491 -1.560 -22.355 1.00 86.56 101 PRO A C 1
ATOM 786 O O . PRO A 1 101 ? 10.016 -1.627 -23.467 1.00 86.56 101 PRO A O 1
ATOM 789 N N . ARG A 1 102 ? 10.077 -2.060 -21.258 1.00 87.38 102 ARG A N 1
ATOM 790 C CA . ARG A 1 102 ? 11.439 -2.628 -21.219 1.00 87.38 102 ARG A CA 1
ATOM 791 C C . ARG A 1 102 ? 11.727 -3.633 -22.343 1.00 87.38 102 ARG A C 1
ATOM 793 O O . ARG A 1 102 ? 12.789 -3.564 -22.948 1.00 87.38 102 ARG A O 1
ATOM 800 N N . HIS A 1 103 ? 10.802 -4.558 -22.617 1.00 89.25 103 HIS A N 1
ATOM 801 C CA . HIS A 1 103 ? 10.993 -5.583 -23.652 1.00 89.25 103 HIS A CA 1
ATOM 802 C C . HIS A 1 103 ? 11.094 -4.978 -25.059 1.00 89.25 103 HIS A C 1
ATOM 804 O O . HIS A 1 103 ? 11.881 -5.454 -25.868 1.00 89.25 103 HIS A O 1
ATOM 810 N N . ARG A 1 104 ? 10.350 -3.897 -25.339 1.00 90.75 104 ARG A N 1
ATOM 811 C CA . ARG A 1 104 ? 10.444 -3.190 -26.621 1.00 90.75 104 ARG A CA 1
ATOM 812 C C . ARG A 1 104 ? 11.785 -2.488 -26.750 1.00 90.75 104 ARG A C 1
ATOM 814 O O . ARG A 1 104 ? 12.440 -2.654 -27.764 1.00 90.75 104 ARG A O 1
ATOM 821 N N . VAL A 1 105 ? 12.220 -1.785 -25.701 1.00 90.69 105 VAL A N 1
ATOM 822 C CA . VAL A 1 105 ? 13.538 -1.132 -25.688 1.00 90.69 105 VAL A CA 1
ATOM 823 C C . VAL A 1 105 ? 14.652 -2.152 -25.928 1.00 90.69 105 VAL A C 1
ATOM 825 O O . VAL A 1 105 ? 15.526 -1.897 -26.745 1.00 90.69 105 VAL A O 1
ATOM 828 N N . ALA A 1 106 ? 14.603 -3.318 -25.275 1.00 91.19 106 ALA A N 1
ATOM 829 C CA . ALA A 1 106 ? 15.596 -4.375 -25.465 1.00 91.19 106 ALA A CA 1
ATOM 830 C C . ALA A 1 106 ? 15.628 -4.900 -26.911 1.00 91.19 106 ALA A C 1
ATOM 832 O O . ALA A 1 106 ? 16.698 -4.941 -27.511 1.00 91.19 106 ALA A O 1
ATOM 833 N N . ASN A 1 107 ? 14.467 -5.231 -27.485 1.00 92.62 107 ASN A N 1
ATOM 834 C CA . ASN A 1 107 ? 14.381 -5.743 -28.855 1.00 92.62 107 ASN A CA 1
ATOM 835 C C . ASN A 1 107 ? 14.863 -4.708 -29.879 1.00 92.62 107 ASN A C 1
ATOM 837 O O . ASN A 1 107 ? 15.696 -5.018 -30.723 1.00 92.62 107 ASN A O 1
ATOM 841 N N . THR A 1 108 ? 14.392 -3.462 -29.775 1.00 91.00 108 THR A N 1
ATOM 842 C CA . THR A 1 108 ? 14.773 -2.391 -30.707 1.00 91.00 108 THR A CA 1
ATOM 843 C C . THR A 1 108 ? 16.258 -2.035 -30.589 1.00 91.00 108 THR A C 1
ATOM 845 O O . THR A 1 108 ? 16.896 -1.717 -31.589 1.00 91.00 108 THR A O 1
ATOM 848 N N . LEU A 1 109 ? 16.835 -2.124 -29.388 1.00 92.00 109 LEU A N 1
ATOM 849 C CA . LEU A 1 109 ? 18.270 -1.934 -29.176 1.00 92.00 109 LEU A CA 1
ATOM 850 C C . LEU A 1 109 ? 19.078 -3.044 -29.861 1.00 92.00 109 LEU A C 1
ATOM 852 O O . LEU A 1 109 ? 20.043 -2.728 -30.553 1.00 92.00 109 LEU A O 1
ATOM 856 N N . SER A 1 110 ? 18.667 -4.310 -29.731 1.00 89.75 110 SER A N 1
ATOM 857 C CA . SER A 1 110 ? 19.280 -5.429 -30.462 1.00 89.75 110 SER A CA 1
ATOM 858 C C . SER A 1 110 ? 19.169 -5.254 -31.978 1.00 89.75 110 SER A C 1
ATOM 860 O O . SER A 1 110 ? 20.167 -5.382 -32.675 1.00 89.75 110 SER A O 1
ATOM 862 N N . GLU A 1 111 ? 18.001 -4.858 -32.489 1.00 89.19 111 GLU A N 1
ATOM 863 C CA . GLU A 1 111 ? 17.808 -4.613 -33.923 1.00 89.19 111 GLU A CA 1
ATOM 864 C C . GLU A 1 111 ? 18.705 -3.492 -34.467 1.00 89.19 111 GLU A C 1
ATOM 866 O O . GLU A 1 111 ? 19.251 -3.621 -35.563 1.00 89.19 111 GLU A O 1
ATOM 871 N N . PHE A 1 112 ? 18.852 -2.379 -33.739 1.00 87.44 112 PHE A N 1
ATOM 872 C CA . PHE A 1 112 ? 19.759 -1.303 -34.148 1.00 87.44 112 PHE A CA 1
ATOM 873 C C . PHE A 1 112 ? 21.220 -1.726 -34.052 1.00 87.44 112 PHE A C 1
ATOM 875 O O . PHE A 1 112 ? 21.993 -1.399 -34.948 1.00 87.44 112 PHE A O 1
ATOM 882 N N . PHE A 1 113 ? 21.592 -2.473 -33.010 1.00 87.75 113 PHE A N 1
ATOM 883 C CA . PHE A 1 113 ? 22.937 -3.027 -32.888 1.00 87.75 113 PHE A CA 1
ATOM 884 C C . PHE A 1 113 ? 23.279 -3.900 -34.095 1.00 87.75 113 PHE A C 1
ATOM 886 O O . PHE A 1 113 ? 24.310 -3.681 -34.727 1.00 87.75 113 PHE A O 1
ATOM 893 N N . ASP A 1 114 ? 22.393 -4.824 -34.465 1.00 87.56 114 ASP A N 1
ATOM 894 C CA . ASP A 1 114 ? 22.605 -5.706 -35.609 1.00 87.56 114 ASP A CA 1
ATOM 895 C C . ASP A 1 114 ? 22.719 -4.892 -36.906 1.00 87.56 114 ASP A C 1
ATOM 897 O O . ASP A 1 114 ? 23.700 -5.037 -37.633 1.00 87.56 114 ASP A O 1
ATOM 901 N N . LYS A 1 115 ? 21.798 -3.954 -37.16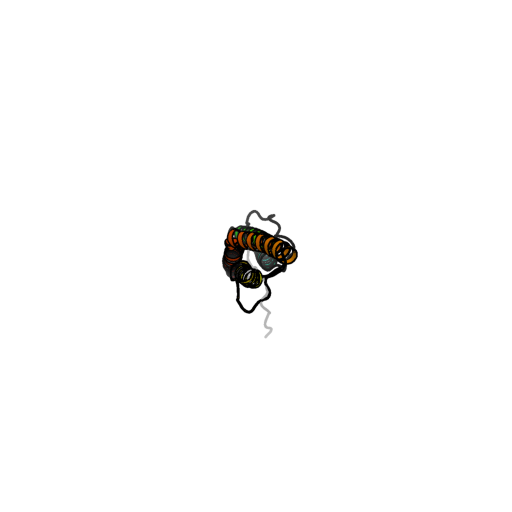2 1.00 84.56 115 LYS A N 1
ATOM 902 C CA . LYS A 1 115 ? 21.827 -3.095 -38.365 1.00 84.56 115 LYS A CA 1
ATOM 903 C C . LYS A 1 115 ? 23.091 -2.240 -38.487 1.00 84.56 115 LYS A C 1
ATOM 905 O O . LYS A 1 115 ? 23.546 -2.007 -39.601 1.00 84.56 115 LYS A O 1
ATOM 910 N N . LEU A 1 116 ? 23.634 -1.764 -37.367 1.00 82.25 116 LEU A N 1
ATOM 911 C CA . LEU A 1 116 ? 24.823 -0.905 -37.340 1.00 82.25 116 LEU A CA 1
ATOM 912 C C . LEU A 1 116 ? 26.136 -1.697 -37.379 1.00 82.25 116 LEU A C 1
ATOM 914 O O . LEU A 1 116 ? 27.155 -1.164 -37.810 1.00 82.25 116 LEU A O 1
ATOM 918 N N . THR A 1 117 ? 26.140 -2.949 -36.909 1.00 82.38 117 THR A N 1
ATOM 919 C CA . THR A 1 117 ? 27.373 -3.743 -36.755 1.00 82.38 117 THR A CA 1
ATOM 920 C C . THR A 1 117 ? 27.521 -4.867 -37.774 1.00 82.38 117 THR A C 1
ATOM 922 O O . THR A 1 117 ? 28.648 -5.263 -38.077 1.00 82.38 117 THR A O 1
ATOM 925 N N . THR A 1 118 ? 26.424 -5.371 -38.346 1.00 76.81 118 THR A N 1
ATOM 926 C CA . THR A 1 118 ? 26.485 -6.383 -39.406 1.00 76.81 118 THR A CA 1
ATOM 927 C C . THR A 1 118 ? 26.369 -5.751 -40.787 1.00 76.81 118 THR A C 1
ATOM 929 O O . THR A 1 118 ? 25.314 -5.288 -41.209 1.00 76.81 118 THR A O 1
ATOM 932 N N . SER A 1 119 ? 27.467 -5.799 -41.545 1.00 59.66 119 SER A N 1
ATOM 933 C CA . SER A 1 119 ? 27.443 -5.543 -42.985 1.00 59.66 119 SER A CA 1
ATOM 934 C C . SER A 1 119 ? 26.824 -6.758 -43.679 1.00 59.66 119 SER A C 1
ATOM 936 O O . SER A 1 119 ? 27.498 -7.746 -43.978 1.00 59.66 119 SER A O 1
ATOM 938 N N . SER A 1 120 ? 25.506 -6.742 -43.862 1.00 56.88 120 SER A N 1
ATOM 939 C CA . SER A 1 120 ? 24.835 -7.800 -44.613 1.00 56.88 120 SER A CA 1
ATOM 940 C C . SER A 1 120 ? 25.023 -7.552 -46.107 1.00 56.88 120 SER A C 1
ATOM 942 O O . SER A 1 120 ? 24.608 -6.519 -46.621 1.00 56.88 120 SER A O 1
ATOM 944 N N . LYS A 1 121 ? 25.590 -8.531 -46.827 1.00 56.00 121 LYS A N 1
ATOM 945 C CA . LYS A 1 121 ? 25.751 -8.516 -48.299 1.00 56.00 121 LYS A CA 1
ATOM 946 C C . LYS A 1 121 ? 24.443 -8.273 -49.076 1.00 56.00 121 LYS A C 1
ATOM 948 O O . LYS A 1 121 ? 24.507 -7.985 -50.264 1.00 56.00 121 LYS A O 1
ATOM 953 N N . ASN A 1 122 ? 23.290 -8.409 -48.416 1.00 57.94 122 ASN A N 1
ATOM 954 C CA . ASN A 1 122 ? 21.955 -8.313 -49.009 1.00 57.94 122 ASN A CA 1
ATOM 955 C C . ASN A 1 122 ? 21.140 -7.105 -48.505 1.00 57.94 122 ASN A C 1
ATOM 957 O O . ASN A 1 122 ? 19.997 -6.947 -48.927 1.00 57.94 122 ASN A O 1
ATOM 961 N N . HIS A 1 123 ? 21.683 -6.279 -47.604 1.00 59.19 123 HIS A N 1
ATOM 962 C CA . HIS A 1 123 ? 21.058 -5.015 -47.213 1.00 59.19 123 HIS A CA 1
ATOM 963 C C . HIS A 1 123 ? 21.817 -3.861 -47.860 1.00 59.19 123 HIS A C 1
ATOM 965 O O . HIS A 1 123 ? 23.041 -3.806 -47.779 1.00 59.19 123 HIS A O 1
ATOM 971 N N . GLU A 1 124 ? 21.092 -2.931 -48.486 1.00 62.84 124 GLU A N 1
ATOM 972 C CA . GLU A 1 124 ? 21.664 -1.631 -48.829 1.00 62.84 124 GLU A CA 1
ATOM 973 C C . GLU A 1 124 ? 22.251 -1.014 -47.561 1.00 62.84 124 GLU A C 1
ATOM 975 O O . GLU A 1 124 ? 21.555 -0.875 -46.549 1.00 62.84 124 GLU A O 1
ATOM 980 N N . SER A 1 125 ? 23.543 -0.684 -47.612 1.00 65.50 125 SER A N 1
ATOM 981 C CA . SER A 1 125 ? 24.202 0.023 -46.523 1.00 65.50 125 SER A CA 1
ATOM 982 C C . SER A 1 125 ? 23.417 1.304 -46.232 1.00 65.50 125 SER A C 1
ATOM 984 O O . SER A 1 125 ? 23.125 2.056 -47.171 1.00 65.50 125 SER A O 1
ATOM 986 N N . PRO A 1 126 ? 23.040 1.560 -44.968 1.00 69.81 126 PRO A N 1
ATOM 987 C CA . PRO A 1 126 ? 22.329 2.777 -44.618 1.00 69.81 126 PRO A CA 1
ATOM 988 C C . PRO A 1 126 ? 23.141 4.000 -45.055 1.00 69.81 126 PRO A C 1
ATOM 990 O O . PRO A 1 126 ? 24.370 4.009 -45.030 1.00 69.81 126 PRO A O 1
ATOM 993 N N . THR A 1 127 ? 22.450 5.051 -45.490 1.00 83.56 127 THR A N 1
ATOM 994 C CA . THR A 1 127 ? 23.114 6.328 -45.756 1.00 83.56 127 THR A CA 1
ATOM 995 C C . THR A 1 127 ? 23.717 6.863 -44.459 1.00 83.56 127 THR A C 1
ATOM 997 O O . THR A 1 127 ? 23.181 6.619 -43.378 1.00 83.56 127 THR A O 1
ATOM 1000 N N . LEU A 1 128 ? 24.779 7.666 -44.554 1.00 83.69 128 LEU A N 1
ATOM 1001 C CA . LEU A 1 128 ? 25.401 8.296 -43.382 1.00 83.69 128 LEU A CA 1
ATOM 1002 C C . LEU A 1 128 ? 24.377 9.043 -42.503 1.00 83.69 128 LEU A C 1
ATOM 1004 O O . LEU A 1 128 ? 24.454 9.006 -41.280 1.00 83.69 128 LEU A O 1
ATOM 1008 N N . ALA A 1 129 ? 23.386 9.696 -43.120 1.00 86.56 129 ALA A N 1
ATOM 1009 C CA . ALA A 1 129 ? 22.305 10.366 -42.398 1.00 86.56 129 ALA A CA 1
ATOM 1010 C C . ALA A 1 129 ? 21.455 9.380 -41.576 1.00 86.56 129 ALA A C 1
ATOM 1012 O O . ALA A 1 129 ? 21.165 9.643 -40.409 1.00 86.56 129 ALA A O 1
ATOM 1013 N N . ASN A 1 130 ? 21.113 8.226 -42.158 1.00 85.88 130 ASN A N 1
ATOM 1014 C CA . ASN A 1 130 ? 20.375 7.173 -41.466 1.00 85.88 130 ASN A CA 1
ATOM 1015 C C . ASN A 1 130 ? 21.216 6.542 -40.349 1.00 85.88 130 ASN A C 1
ATOM 1017 O O . ASN A 1 130 ? 20.682 6.261 -39.282 1.00 85.88 130 ASN A O 1
ATOM 1021 N N . GLU A 1 131 ? 22.520 6.343 -40.555 1.00 85.12 131 GLU A N 1
ATOM 1022 C CA . GLU A 1 131 ? 23.421 5.835 -39.512 1.00 85.12 131 GLU A CA 1
ATOM 1023 C C . GLU A 1 131 ? 23.477 6.778 -38.307 1.00 85.12 131 GLU A C 1
ATOM 1025 O O . GLU A 1 131 ? 23.320 6.327 -37.173 1.00 85.12 131 GLU A O 1
ATOM 1030 N N . ILE A 1 132 ? 23.628 8.088 -38.537 1.00 88.50 132 ILE A N 1
ATOM 1031 C CA . ILE A 1 132 ? 23.633 9.101 -37.469 1.00 88.50 132 ILE A CA 1
ATOM 1032 C C . ILE A 1 132 ? 22.325 9.051 -36.668 1.00 88.50 132 ILE A C 1
ATOM 1034 O O . ILE A 1 132 ? 22.352 9.057 -35.434 1.00 88.50 132 ILE A O 1
ATOM 1038 N N . GLU A 1 133 ? 21.179 8.957 -37.348 1.00 90.31 133 GLU A N 1
ATOM 1039 C CA . GLU A 1 133 ? 19.882 8.837 -36.681 1.00 90.31 133 GLU A CA 1
ATOM 1040 C C . GLU A 1 133 ? 19.770 7.536 -35.868 1.00 90.31 133 GLU A C 1
ATOM 1042 O O . GLU A 1 133 ? 19.342 7.560 -34.709 1.00 90.31 133 GLU A O 1
ATOM 1047 N N . MET A 1 134 ? 20.187 6.403 -36.441 1.00 88.19 134 MET A N 1
ATOM 1048 C CA . MET A 1 134 ? 20.171 5.106 -35.760 1.00 88.19 134 MET A CA 1
ATOM 1049 C C . MET A 1 134 ? 21.072 5.102 -34.523 1.00 88.19 134 MET A C 1
ATOM 1051 O O . MET A 1 134 ? 20.642 4.620 -33.475 1.00 88.19 134 MET A O 1
ATOM 1055 N N . PHE A 1 135 ? 22.273 5.682 -34.597 1.00 90.44 135 PHE A N 1
ATOM 1056 C CA . PHE A 1 135 ? 23.156 5.834 -33.438 1.00 90.44 1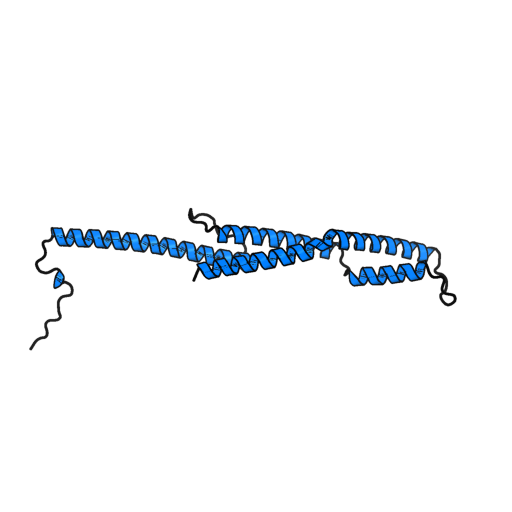35 PHE A CA 1
ATOM 1057 C C . PHE A 1 135 ? 22.543 6.731 -32.358 1.00 90.44 135 PHE A C 1
ATOM 1059 O O . PHE A 1 135 ? 22.581 6.367 -31.182 1.00 90.44 135 PHE A O 1
ATOM 1066 N N . SER A 1 136 ? 21.928 7.861 -32.729 1.00 92.38 136 SER A N 1
ATOM 1067 C CA . SER A 1 136 ? 21.247 8.735 -31.761 1.00 92.38 136 SER A CA 1
ATOM 1068 C C . SER A 1 136 ? 20.155 7.972 -31.008 1.00 92.38 136 SER A C 1
ATOM 1070 O O . SER A 1 136 ? 20.147 7.939 -29.775 1.00 92.38 136 SER A O 1
ATOM 1072 N N . ARG A 1 137 ? 19.284 7.265 -31.742 1.00 90.38 137 ARG A N 1
ATOM 1073 C CA . ARG A 1 137 ? 18.217 6.446 -31.145 1.00 90.38 137 ARG A CA 1
ATOM 1074 C C . ARG A 1 137 ? 18.780 5.299 -30.303 1.00 90.38 137 ARG A C 1
ATOM 1076 O O . ARG A 1 137 ? 18.232 4.976 -29.252 1.00 90.38 137 ARG A O 1
ATOM 1083 N N . PHE A 1 138 ? 19.885 4.691 -30.725 1.00 91.50 138 PHE A N 1
ATOM 1084 C CA . PHE A 1 138 ? 20.547 3.625 -29.979 1.00 91.50 138 PHE A CA 1
ATOM 1085 C C . PHE A 1 138 ? 21.047 4.104 -28.606 1.00 91.50 138 PHE A C 1
ATOM 1087 O O . PHE A 1 138 ? 20.794 3.436 -27.600 1.00 91.50 138 PHE A O 1
ATOM 1094 N N . PHE A 1 139 ? 21.680 5.279 -28.528 1.00 92.31 139 PHE A N 1
ATOM 1095 C CA . PHE A 1 139 ? 22.129 5.853 -27.252 1.00 92.31 139 PHE A CA 1
ATOM 1096 C C . PHE A 1 139 ? 20.967 6.254 -26.334 1.00 92.31 139 PHE A C 1
ATOM 1098 O O . PHE A 1 139 ? 21.045 6.066 -25.112 1.00 92.31 139 PHE A O 1
ATOM 1105 N N . GLU A 1 140 ? 19.860 6.743 -26.896 1.00 91.38 140 GLU A N 1
ATOM 1106 C CA . GLU A 1 140 ? 18.633 6.990 -26.133 1.00 91.38 140 GLU A CA 1
ATOM 1107 C C . GLU A 1 140 ? 18.090 5.693 -25.518 1.00 91.38 140 GLU A C 1
ATOM 1109 O O . GLU A 1 140 ? 17.835 5.636 -24.310 1.00 91.38 140 GLU A O 1
ATOM 1114 N N . LEU A 1 141 ? 17.991 4.619 -26.309 1.00 92.25 141 LEU A N 1
ATOM 1115 C CA . LEU A 1 141 ? 17.527 3.310 -25.837 1.00 92.25 141 LEU A CA 1
ATOM 1116 C C . LEU A 1 141 ? 18.475 2.706 -24.789 1.00 92.25 141 LEU A C 1
ATOM 1118 O O . LEU A 1 141 ? 18.007 2.147 -23.794 1.00 92.25 141 LEU A O 1
ATOM 1122 N N . GLN A 1 142 ? 19.794 2.857 -24.951 1.00 91.56 142 GLN A N 1
ATOM 1123 C CA . GLN A 1 142 ? 20.774 2.459 -23.932 1.00 91.56 142 GLN A CA 1
ATOM 1124 C C . GLN A 1 142 ? 20.561 3.216 -22.617 1.00 91.56 142 GLN A C 1
ATOM 1126 O O . GLN A 1 142 ? 20.561 2.609 -21.542 1.00 91.56 142 GLN A O 1
ATOM 1131 N N . THR A 1 143 ? 20.320 4.526 -22.695 1.00 90.81 143 THR A N 1
ATOM 1132 C CA . THR A 1 143 ? 20.043 5.367 -21.523 1.00 90.81 143 THR A CA 1
ATOM 1133 C C . THR A 1 143 ? 18.753 4.935 -20.827 1.00 90.81 143 THR A C 1
ATOM 1135 O O . THR A 1 143 ? 18.745 4.740 -19.609 1.00 90.81 143 THR A O 1
ATOM 1138 N N . MET A 1 144 ? 17.679 4.692 -21.584 1.00 90.19 144 MET A N 1
ATOM 1139 C CA . MET A 1 144 ? 16.433 4.134 -21.044 1.00 90.19 144 MET A CA 1
ATOM 1140 C C . MET A 1 144 ? 16.676 2.788 -20.357 1.00 90.19 144 MET A C 1
ATOM 1142 O O . MET A 1 144 ? 16.133 2.522 -19.282 1.00 90.19 144 MET A O 1
ATOM 1146 N N . MET A 1 145 ? 17.522 1.939 -20.943 1.00 89.44 145 MET A N 1
ATOM 1147 C CA . MET A 1 145 ? 17.810 0.623 -20.388 1.00 89.44 145 MET A CA 1
ATOM 1148 C C . MET A 1 145 ? 18.628 0.673 -19.108 1.00 89.44 145 MET A C 1
ATOM 1150 O O . MET A 1 145 ? 18.373 -0.117 -18.196 1.00 89.44 145 MET A O 1
ATOM 1154 N N . LYS A 1 146 ? 19.522 1.650 -18.977 1.00 89.50 146 LYS A N 1
ATOM 1155 C CA . LYS A 1 146 ? 20.209 1.934 -17.718 1.00 89.50 146 LYS A CA 1
ATOM 1156 C C . LYS A 1 146 ? 19.219 2.318 -16.613 1.00 89.50 146 LYS A C 1
ATOM 1158 O O . LYS A 1 146 ? 19.245 1.703 -15.549 1.00 89.50 146 LYS A O 1
ATOM 1163 N N . ILE A 1 147 ? 18.278 3.222 -16.898 1.00 86.94 147 ILE A N 1
ATOM 1164 C CA . ILE A 1 147 ? 17.233 3.634 -15.940 1.00 86.94 147 ILE A CA 1
ATOM 1165 C C . ILE A 1 147 ? 16.397 2.421 -15.492 1.00 86.94 147 ILE A C 1
ATOM 1167 O O . ILE A 1 147 ? 16.139 2.245 -14.301 1.00 86.94 147 ILE A O 1
ATOM 1171 N N . TYR A 1 148 ? 16.024 1.533 -16.422 1.00 86.50 148 TYR A N 1
ATOM 1172 C CA . TYR A 1 148 ? 15.308 0.293 -16.095 1.00 86.50 148 TYR A CA 1
ATOM 1173 C C . TYR A 1 148 ? 16.089 -0.658 -15.178 1.00 86.50 148 TYR A C 1
ATOM 1175 O O . TYR A 1 148 ? 15.475 -1.419 -14.426 1.00 86.50 148 TYR A O 1
ATOM 1183 N N . HIS A 1 149 ? 17.421 -0.672 -15.257 1.00 85.56 149 HIS A N 1
ATOM 1184 C CA . HIS A 1 149 ? 18.259 -1.487 -14.375 1.00 85.56 149 HIS A CA 1
ATOM 1185 C C . HIS A 1 149 ? 18.411 -0.846 -12.997 1.00 85.56 149 HIS A C 1
ATOM 1187 O O . HIS A 1 149 ? 18.214 -1.534 -11.997 1.00 85.56 149 HIS A O 1
ATOM 1193 N N . GLU A 1 150 ? 18.678 0.459 -12.945 1.00 83.38 150 GLU A N 1
ATOM 1194 C CA . GLU A 1 150 ? 18.794 1.225 -11.696 1.00 83.38 150 GLU A CA 1
ATOM 1195 C C . GLU A 1 150 ? 17.516 1.147 -10.859 1.00 83.38 150 GLU A C 1
ATOM 1197 O O . GLU A 1 150 ? 17.564 1.063 -9.636 1.00 83.38 150 GLU A O 1
ATOM 1202 N N . LYS A 1 151 ? 16.359 1.122 -11.522 1.00 83.62 151 LYS A N 1
ATOM 1203 C CA . LYS A 1 151 ? 15.048 1.113 -10.872 1.00 83.62 151 LYS A CA 1
ATOM 1204 C C . LYS A 1 151 ? 14.382 -0.263 -10.863 1.00 83.62 151 LYS A C 1
ATOM 1206 O O . LYS A 1 151 ? 13.185 -0.371 -10.608 1.00 83.62 151 LYS A O 1
ATOM 1211 N N . LYS A 1 152 ? 15.148 -1.336 -11.097 1.00 82.94 152 LYS A N 1
ATOM 1212 C CA . LYS A 1 152 ? 14.646 -2.717 -11.004 1.00 82.94 152 LYS A CA 1
ATOM 1213 C C . LYS A 1 152 ? 14.097 -3.030 -9.606 1.00 82.94 152 LYS A C 1
ATOM 1215 O O . LYS A 1 152 ? 13.136 -3.789 -9.503 1.00 82.94 152 LYS A O 1
ATOM 1220 N N . SER A 1 153 ? 14.677 -2.432 -8.561 1.00 85.50 153 SER A N 1
ATOM 1221 C CA . SER A 1 153 ? 14.239 -2.636 -7.177 1.00 85.50 153 SER A CA 1
ATOM 1222 C C . SER A 1 153 ? 12.843 -2.076 -6.902 1.00 85.50 153 SER A C 1
ATOM 1224 O O . SER A 1 153 ? 12.119 -2.660 -6.110 1.00 85.50 153 SER A O 1
ATOM 1226 N N . VAL A 1 154 ? 12.405 -1.030 -7.614 1.00 85.44 154 VAL A N 1
ATOM 1227 C CA . VAL A 1 154 ? 11.117 -0.354 -7.362 1.00 85.44 154 VAL A CA 1
ATOM 1228 C C . VAL A 1 154 ? 9.939 -1.328 -7.429 1.00 85.44 154 VAL A C 1
ATOM 1230 O O . VAL A 1 154 ? 9.044 -1.283 -6.591 1.00 85.44 154 VAL A O 1
ATOM 1233 N N . VAL A 1 155 ? 9.949 -2.252 -8.395 1.00 83.94 155 VAL A N 1
ATOM 1234 C CA . VAL A 1 155 ? 8.878 -3.253 -8.537 1.00 83.94 155 VAL A CA 1
ATOM 1235 C C . VAL A 1 155 ? 8.906 -4.255 -7.382 1.00 83.94 155 VAL A C 1
ATOM 1237 O O . VAL A 1 155 ? 7.862 -4.547 -6.804 1.00 83.94 155 VAL A O 1
ATOM 1240 N N . SER A 1 156 ? 10.089 -4.752 -7.008 1.00 87.50 156 SER A N 1
ATOM 1241 C CA . SER A 1 156 ? 10.215 -5.679 -5.877 1.00 87.50 156 SER A CA 1
ATOM 1242 C C . SER A 1 156 ? 9.893 -5.020 -4.536 1.00 87.50 156 SER A C 1
ATOM 1244 O O . SER A 1 156 ? 9.300 -5.662 -3.671 1.00 87.50 156 SER A O 1
ATOM 1246 N N . ASP A 1 157 ? 10.249 -3.747 -4.374 1.00 88.62 157 ASP A N 1
ATOM 1247 C CA . ASP A 1 157 ? 9.992 -2.962 -3.168 1.00 88.62 157 ASP A CA 1
ATOM 1248 C C . ASP A 1 157 ? 8.490 -2.696 -3.020 1.00 88.62 157 ASP A C 1
ATOM 1250 O O . ASP A 1 157 ? 7.937 -2.896 -1.937 1.00 88.62 157 ASP A O 1
ATOM 1254 N N . LEU A 1 158 ? 7.801 -2.370 -4.121 1.00 90.81 158 LEU A N 1
ATOM 1255 C CA . LEU A 1 158 ? 6.345 -2.228 -4.158 1.00 90.81 158 LEU A CA 1
ATOM 1256 C C . LEU A 1 158 ? 5.627 -3.541 -3.816 1.00 90.81 158 LEU A C 1
ATOM 1258 O O . LEU A 1 158 ? 4.704 -3.547 -2.998 1.00 90.81 158 LEU A O 1
ATOM 1262 N N . ASP A 1 159 ? 6.047 -4.659 -4.413 1.00 89.81 159 ASP A N 1
ATOM 1263 C CA . ASP A 1 159 ? 5.459 -5.973 -4.132 1.00 89.81 159 ASP A CA 1
ATOM 1264 C C . ASP A 1 159 ? 5.669 -6.384 -2.672 1.00 89.81 159 ASP A C 1
ATOM 1266 O O . ASP A 1 159 ? 4.755 -6.923 -2.038 1.00 89.81 159 ASP A O 1
ATOM 1270 N N . ARG A 1 160 ? 6.853 -6.103 -2.117 1.00 92.56 160 ARG A N 1
ATOM 1271 C CA . ARG A 1 160 ? 7.151 -6.334 -0.703 1.00 92.56 160 ARG A CA 1
ATOM 1272 C C . ARG A 1 160 ? 6.267 -5.465 0.188 1.00 92.56 160 ARG A C 1
ATOM 1274 O O . ARG A 1 160 ? 5.597 -6.013 1.058 1.00 92.56 160 ARG A O 1
ATOM 1281 N N . ALA A 1 161 ? 6.210 -4.156 -0.058 1.00 91.25 161 ALA A N 1
ATOM 1282 C CA . ALA A 1 161 ? 5.382 -3.221 0.705 1.00 91.25 161 ALA A CA 1
ATOM 1283 C C . ALA A 1 161 ? 3.903 -3.636 0.690 1.00 91.25 161 ALA A C 1
ATOM 1285 O O . ALA A 1 161 ? 3.247 -3.654 1.732 1.00 91.25 161 ALA A O 1
ATOM 1286 N N . ARG A 1 162 ? 3.394 -4.072 -0.471 1.00 92.50 162 ARG A N 1
ATOM 1287 C CA . ARG A 1 162 ? 2.023 -4.574 -0.614 1.00 92.50 162 ARG A CA 1
ATOM 1288 C C . ARG A 1 162 ? 1.757 -5.811 0.239 1.00 92.50 162 ARG A C 1
ATOM 1290 O O . ARG A 1 162 ? 0.699 -5.900 0.860 1.00 92.50 162 ARG A O 1
ATOM 1297 N N . ARG A 1 163 ? 2.669 -6.790 0.234 1.00 92.88 163 ARG A N 1
ATOM 1298 C CA . ARG A 1 163 ? 2.512 -8.026 1.020 1.00 92.88 163 ARG A CA 1
ATOM 1299 C C . ARG A 1 163 ? 2.499 -7.726 2.511 1.00 92.88 163 ARG A C 1
ATOM 1301 O O . ARG A 1 163 ? 1.571 -8.161 3.186 1.00 92.88 163 ARG A O 1
ATOM 1308 N N . THR A 1 164 ? 3.462 -6.934 2.981 1.00 92.44 164 THR A N 1
ATOM 1309 C CA . THR A 1 164 ? 3.552 -6.543 4.390 1.00 92.44 164 THR A CA 1
ATOM 1310 C C . THR A 1 164 ? 2.282 -5.817 4.839 1.00 92.44 164 THR A C 1
ATOM 1312 O O . THR A 1 164 ? 1.667 -6.220 5.822 1.00 92.44 164 THR A O 1
ATOM 1315 N N . LEU A 1 165 ? 1.816 -4.834 4.057 1.00 92.06 165 LEU A N 1
ATOM 1316 C CA . LEU A 1 165 ? 0.576 -4.109 4.345 1.00 92.06 165 LEU A CA 1
ATOM 1317 C C . LEU A 1 165 ? -0.636 -5.045 4.438 1.00 92.06 165 LEU A C 1
ATOM 1319 O O . LEU A 1 165 ? -1.440 -4.936 5.361 1.00 92.06 165 LEU A O 1
ATOM 1323 N N . LEU A 1 166 ? -0.776 -5.989 3.503 1.00 92.62 166 LEU A N 1
ATOM 1324 C CA . LEU A 1 166 ? -1.881 -6.951 3.521 1.00 92.62 166 LEU A CA 1
ATOM 1325 C C . LEU A 1 166 ? -1.848 -7.863 4.752 1.00 92.62 166 LEU A C 1
ATOM 1327 O O . LEU A 1 166 ? -2.908 -8.212 5.272 1.00 92.62 166 LEU A O 1
ATOM 1331 N N . GLU A 1 167 ? -0.667 -8.274 5.207 1.00 92.75 167 GLU A N 1
ATOM 1332 C CA . GLU A 1 167 ? -0.513 -9.083 6.420 1.00 92.75 167 GLU A CA 1
ATOM 1333 C C . GLU A 1 167 ? -0.890 -8.292 7.673 1.00 92.75 167 GLU A C 1
ATOM 1335 O O . GLU A 1 167 ? -1.678 -8.780 8.487 1.00 92.75 167 GLU A O 1
ATOM 1340 N N . THR A 1 168 ? -0.430 -7.047 7.791 1.00 91.38 168 THR A N 1
ATOM 1341 C CA . THR A 1 168 ? -0.777 -6.185 8.925 1.00 91.38 168 THR A CA 1
ATOM 1342 C C . THR A 1 168 ? -2.268 -5.838 8.938 1.00 91.38 168 THR A C 1
ATOM 1344 O O . THR A 1 168 ? -2.908 -5.950 9.979 1.00 91.38 168 THR A O 1
ATOM 1347 N N . VAL A 1 169 ? -2.884 -5.542 7.789 1.00 90.00 169 VAL A N 1
ATOM 1348 C CA . VAL A 1 169 ? -4.340 -5.306 7.701 1.00 90.00 169 VAL A CA 1
ATOM 1349 C C . VAL A 1 169 ? -5.146 -6.546 8.102 1.00 90.00 169 VAL A C 1
ATOM 1351 O O . VAL A 1 169 ? -6.186 -6.428 8.752 1.00 90.00 169 VAL A O 1
ATOM 1354 N N . LYS A 1 170 ? -4.677 -7.752 7.756 1.00 91.00 170 LYS A N 1
ATOM 1355 C CA . LYS A 1 170 ? -5.302 -8.999 8.227 1.00 91.00 170 LYS A CA 1
ATOM 1356 C C . LYS A 1 170 ? -5.197 -9.145 9.743 1.00 91.00 170 LYS A C 1
ATOM 1358 O O . LYS A 1 170 ? -6.162 -9.603 10.350 1.00 91.00 170 LYS A O 1
ATOM 1363 N N . ALA A 1 171 ? -4.066 -8.767 10.339 1.00 89.56 171 ALA A N 1
ATOM 1364 C CA . ALA A 1 171 ? -3.888 -8.781 11.789 1.00 89.56 171 ALA A CA 1
ATOM 1365 C C . ALA A 1 171 ? -4.834 -7.787 12.483 1.00 89.56 171 ALA A C 1
ATOM 1367 O O . ALA A 1 171 ? -5.543 -8.184 13.404 1.00 89.56 171 ALA A O 1
ATOM 1368 N N . VAL A 1 172 ? -4.946 -6.556 11.970 1.00 87.00 172 VAL A N 1
ATOM 1369 C CA . VAL A 1 172 ? -5.905 -5.546 12.462 1.00 87.00 172 VAL A CA 1
ATOM 1370 C C . VAL A 1 172 ? -7.342 -6.081 12.399 1.00 87.00 172 VAL A C 1
ATOM 1372 O O . VAL A 1 172 ? -8.069 -6.034 13.382 1.00 87.00 172 VAL A O 1
ATOM 1375 N N . ASN A 1 173 ? -7.749 -6.678 11.275 1.00 87.38 173 ASN A N 1
ATOM 1376 C CA . ASN A 1 173 ? -9.091 -7.258 11.132 1.00 87.38 173 ASN A CA 1
ATOM 1377 C C . ASN A 1 173 ? -9.332 -8.472 12.051 1.00 87.38 173 ASN A C 1
ATOM 1379 O O . ASN A 1 173 ? -10.467 -8.761 12.416 1.00 87.38 173 ASN A O 1
ATOM 1383 N N . LYS A 1 174 ? -8.280 -9.218 12.409 1.00 88.19 174 LYS A N 1
ATOM 1384 C CA . LYS A 1 174 ? -8.386 -10.323 13.367 1.00 88.19 174 LYS A CA 1
ATOM 1385 C C . LYS A 1 174 ? -8.577 -9.806 14.794 1.00 88.19 174 LYS A C 1
ATOM 1387 O O . LYS A 1 174 ? -9.338 -10.421 15.523 1.00 88.19 174 LYS A O 1
ATOM 1392 N N . ASN A 1 175 ? -7.917 -8.709 15.162 1.00 81.12 175 ASN A N 1
ATOM 1393 C CA . ASN A 1 175 ? -8.049 -8.095 16.486 1.00 81.12 175 ASN A CA 1
ATOM 1394 C C . ASN A 1 175 ? -9.389 -7.365 16.693 1.00 81.12 175 ASN A C 1
ATOM 1396 O O . ASN A 1 175 ? -9.793 -7.174 17.833 1.00 81.12 175 ASN A O 1
ATOM 1400 N N . ASP A 1 176 ? -10.079 -6.981 15.613 1.00 75.19 176 ASP A N 1
ATOM 1401 C CA . ASP A 1 176 ? -11.429 -6.390 15.669 1.00 75.19 176 ASP A CA 1
ATOM 1402 C C . ASP A 1 176 ? -12.552 -7.429 15.894 1.00 75.19 176 ASP A C 1
ATOM 1404 O O . ASP A 1 176 ? -13.675 -7.055 16.237 1.00 75.19 176 ASP A O 1
ATOM 1408 N N . ARG A 1 177 ? -12.279 -8.726 15.673 1.00 65.19 177 ARG A N 1
ATOM 1409 C CA . ARG A 1 177 ? -13.244 -9.832 15.837 1.00 65.19 177 ARG A CA 1
ATOM 1410 C C . ARG A 1 177 ? -13.196 -10.442 17.228 1.00 65.19 177 ARG A C 1
ATOM 1412 O O . ARG A 1 177 ? -14.298 -10.742 17.737 1.00 65.19 177 ARG A O 1
#